Protein AF-A0A2L0N653-F1 (afdb_monomer)

Secondary structure (DSSP, 8-state):
--TT-HHHHHHHHHHHHHHTTTPPB--SSTTTSTTTTSTTSTTHHHHHHTT--HHHHHHHHHHHH-TTB-----SS-HHHHHHHHHHHTT-

Solvent-accessible surface area (backbone atoms only — not comparable to full-atom values): 5315 Å² total; per-residue (Å²): 111,72,90,81,38,74,72,59,50,50,54,52,53,51,47,51,60,24,51,80,65,77,36,77,37,66,50,78,58,67,57,76,57,74,45,42,36,33,87,92,17,83,36,22,63,59,10,60,76,73,74,49,51,20,53,56,44,51,53,52,53,50,44,65,72,36,93,36,40,49,72,59,53,74,86,88,42,78,66,41,52,55,55,54,57,56,49,57,81,74,100

pLDDT: mean 81.82, std 11.78, range [45.5, 95.5]

Foldseek 3Di:
DDPPPPVNVVLVVVVVVCQVVVAADEDDPQQNPPCCQPCPHVQNVVCVVVVHRSSVSSLLVQLVVGVRYQYDQPPPDPVSVVVSVVSNVVD

Radius of gyration: 13.24 Å; Cα contacts (8 Å, |Δi|>4): 96; chains: 1; bounding box: 26×31×31 Å

Nearest PDB structures (foldseek):
  1hw6-assembly1_A  TM=7.347E-01  e=1.388E-01  Corynebacterium sp.
  1zgd-assembly2_B  TM=6.376E-01  e=3.491E-01  Medicago sativa
  2vsf-assembly1_A  TM=3.276E-01  e=5.560E+00  Thermoplasma acidophilum

Sequence (91 aa):
MPAGSPVETAGDEVAGFTAERGIAFLPFLPIAVGGHAGADGPVAEVARVIGATPARTAQVWLLHRSPDVLPLPGTGSAGAWRRTWALRGSA

Mean predicted aligned error: 6.27 Å

Structure (mmCIF, N/CA/C/O backbone):
data_AF-A0A2L0N653-F1
#
_entry.id   AF-A0A2L0N653-F1
#
loop_
_atom_site.group_PDB
_atom_site.id
_atom_site.type_symbol
_atom_site.label_atom_id
_atom_site.label_alt_id
_atom_site.label_comp_id
_atom_site.label_asym_id
_atom_site.label_entity_id
_atom_site.label_seq_id
_atom_site.pdbx_PDB_ins_code
_atom_site.Cartn_x
_atom_site.Cartn_y
_atom_site.Cartn_z
_atom_site.occupancy
_atom_site.B_iso_or_equiv
_atom_site.auth_seq_id
_atom_site.auth_comp_id
_atom_site.auth_asym_id
_atom_site.auth_atom_id
_atom_site.pdbx_PDB_model_num
ATOM 1 N N . MET A 1 1 ? 8.789 -10.914 -10.443 1.00 45.50 1 MET A N 1
ATOM 2 C CA . MET A 1 1 ? 8.139 -12.192 -10.077 1.00 45.50 1 MET A CA 1
ATOM 3 C C . MET A 1 1 ? 6.761 -12.182 -10.715 1.00 45.50 1 MET A C 1
ATOM 5 O O . MET A 1 1 ? 6.232 -11.085 -10.849 1.00 45.50 1 MET A O 1
ATOM 9 N N . PRO A 1 2 ? 6.227 -13.311 -11.201 1.00 46.72 2 PRO A N 1
ATOM 10 C CA . PRO A 1 2 ? 4.872 -13.322 -11.741 1.00 46.72 2 PRO A CA 1
ATOM 11 C C . PRO A 1 2 ? 3.874 -13.015 -10.621 1.00 46.72 2 PRO A C 1
ATOM 13 O O . PRO A 1 2 ? 4.040 -13.535 -9.519 1.00 46.72 2 PRO A O 1
ATOM 16 N N . ALA A 1 3 ? 2.869 -12.192 -10.925 1.00 54.62 3 ALA A N 1
ATOM 17 C CA . ALA A 1 3 ? 1.764 -11.915 -10.016 1.00 54.62 3 ALA A CA 1
ATOM 18 C C . ALA A 1 3 ? 1.059 -13.230 -9.635 1.00 54.62 3 ALA A C 1
ATOM 20 O O . ALA A 1 3 ? 0.709 -14.021 -10.514 1.00 54.62 3 ALA A O 1
ATOM 21 N N . GLY A 1 4 ? 0.869 -13.460 -8.336 1.00 58.97 4 GLY A N 1
ATOM 22 C CA . GLY A 1 4 ? 0.249 -14.672 -7.789 1.00 58.97 4 GLY A CA 1
ATOM 23 C C . GLY A 1 4 ? 1.246 -15.724 -7.297 1.00 58.97 4 GLY A C 1
ATOM 24 O O . GLY A 1 4 ? 0.892 -16.895 -7.165 1.00 58.97 4 GLY A O 1
ATOM 25 N N . SER A 1 5 ? 2.499 -15.344 -7.035 1.00 62.44 5 SER A N 1
ATOM 26 C CA . SER A 1 5 ? 3.460 -16.258 -6.406 1.00 62.44 5 SER A CA 1
ATOM 27 C C . SER A 1 5 ? 3.048 -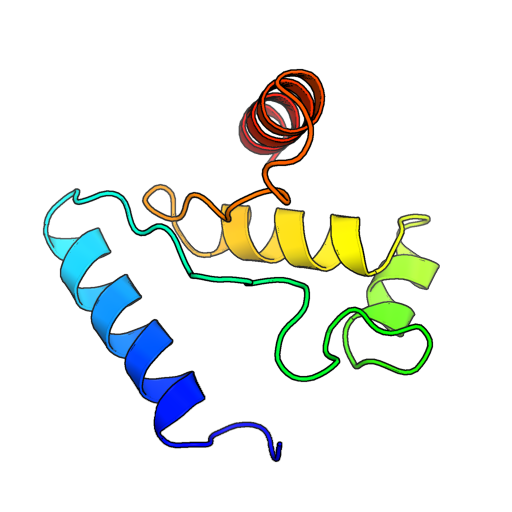16.603 -4.959 1.00 62.44 5 SER A C 1
ATOM 29 O O . SER A 1 5 ? 2.452 -15.761 -4.289 1.00 62.44 5 SER A O 1
ATOM 31 N N . PRO A 1 6 ? 3.419 -17.782 -4.415 1.00 56.41 6 PRO A N 1
ATOM 32 C CA . PRO A 1 6 ? 3.097 -18.155 -3.029 1.00 56.41 6 PRO A CA 1
ATOM 33 C C . PRO A 1 6 ? 3.559 -17.138 -1.972 1.00 56.41 6 PRO A C 1
ATOM 35 O O . PRO A 1 6 ? 2.961 -17.015 -0.909 1.00 56.41 6 PRO A O 1
ATOM 38 N N . VAL A 1 7 ? 4.627 -16.389 -2.267 1.00 59.69 7 VAL A N 1
ATOM 39 C CA . VAL A 1 7 ? 5.131 -15.307 -1.405 1.00 59.69 7 VAL A CA 1
ATOM 40 C C . VAL A 1 7 ? 4.211 -14.081 -1.442 1.00 59.69 7 VAL A C 1
ATOM 42 O O . VAL A 1 7 ? 4.032 -13.432 -0.415 1.00 59.69 7 VAL A O 1
ATOM 45 N N . GLU A 1 8 ? 3.608 -13.765 -2.592 1.00 64.81 8 GLU A N 1
ATOM 46 C CA . GLU A 1 8 ? 2.601 -12.700 -2.695 1.00 64.81 8 GLU A CA 1
ATOM 47 C C . GLU A 1 8 ? 1.293 -13.099 -2.011 1.00 64.81 8 GLU A C 1
ATOM 49 O O . GLU A 1 8 ? 0.737 -12.297 -1.263 1.00 64.81 8 GLU A O 1
ATOM 54 N N . THR A 1 9 ? 0.829 -14.340 -2.191 1.00 67.62 9 THR A N 1
ATOM 55 C CA . THR A 1 9 ? -0.426 -14.805 -1.577 1.00 67.62 9 THR A CA 1
ATOM 56 C C . THR A 1 9 ? -0.314 -14.964 -0.059 1.00 67.62 9 THR A C 1
ATOM 58 O O . THR A 1 9 ? -1.271 -14.671 0.650 1.00 67.62 9 THR A O 1
ATOM 61 N N . ALA A 1 10 ? 0.860 -15.334 0.469 1.00 75.81 10 ALA A N 1
ATOM 62 C CA . ALA A 1 10 ? 1.089 -15.405 1.915 1.00 75.81 10 ALA A CA 1
ATOM 63 C C . ALA A 1 10 ? 0.899 -14.045 2.615 1.00 75.81 10 ALA A C 1
ATOM 65 O O . ALA A 1 10 ? 0.408 -13.985 3.742 1.00 75.81 10 ALA A O 1
ATOM 66 N N . GLY A 1 11 ? 1.258 -12.939 1.952 1.00 82.94 11 GLY A N 1
ATOM 67 C CA . GLY A 1 11 ? 1.016 -11.595 2.484 1.00 82.94 11 GLY A CA 1
ATOM 68 C C . GLY A 1 11 ? -0.475 -11.283 2.630 1.00 82.94 11 GLY A C 1
ATOM 69 O O . GLY A 1 11 ? -0.882 -10.663 3.613 1.00 82.94 11 GLY A O 1
ATOM 70 N N . ASP A 1 12 ? -1.286 -11.758 1.688 1.00 84.88 12 ASP A N 1
ATOM 71 C CA . ASP A 1 12 ? -2.735 -11.561 1.679 1.00 84.88 12 ASP A CA 1
ATOM 72 C C . ASP A 1 12 ? -3.434 -12.381 2.769 1.00 84.88 12 ASP A C 1
ATOM 74 O O . ASP A 1 12 ? -4.322 -11.867 3.451 1.00 84.88 12 ASP A O 1
ATOM 78 N N . GLU A 1 13 ? -2.991 -13.619 2.998 1.00 89.50 13 GLU A N 1
ATOM 79 C CA . GLU A 1 13 ? -3.490 -14.464 4.090 1.00 89.50 13 GLU A CA 1
ATOM 80 C C . GLU A 1 13 ? -3.209 -13.841 5.465 1.00 89.50 13 GLU A C 1
ATOM 82 O O . GLU A 1 13 ? -4.105 -13.752 6.309 1.00 89.50 13 GLU A O 1
ATOM 87 N N . VAL A 1 14 ? -1.985 -13.343 5.686 1.00 89.88 14 VAL A N 1
ATOM 88 C CA . VAL A 1 14 ? -1.619 -12.668 6.943 1.00 89.88 14 VAL A CA 1
ATOM 89 C C . VAL A 1 14 ? -2.414 -11.372 7.119 1.00 89.88 14 VAL A C 1
ATOM 91 O O . VAL A 1 14 ? -2.881 -11.089 8.225 1.00 89.88 14 VAL A O 1
ATOM 94 N N . ALA A 1 15 ? -2.616 -10.600 6.048 1.00 88.94 15 ALA A N 1
ATOM 95 C CA . ALA A 1 15 ? -3.438 -9.393 6.087 1.00 88.94 15 ALA A CA 1
ATOM 96 C C . ALA A 1 15 ? -4.899 -9.703 6.467 1.00 88.94 15 ALA A C 1
ATOM 98 O O . ALA A 1 15 ? -5.477 -8.993 7.288 1.00 88.94 15 ALA A O 1
ATOM 99 N N . GLY A 1 16 ? -5.480 -10.784 5.936 1.00 91.25 16 GLY A N 1
ATOM 100 C CA . GLY A 1 16 ? -6.821 -11.239 6.318 1.00 91.25 16 GLY A CA 1
ATOM 101 C C . GLY A 1 16 ? -6.899 -11.663 7.787 1.00 91.25 16 GLY A C 1
ATOM 102 O O . GLY A 1 16 ? -7.733 -11.161 8.540 1.00 91.25 16 GLY A O 1
ATOM 103 N N . PHE A 1 17 ? -5.971 -12.519 8.227 1.00 92.69 17 PHE A N 1
ATOM 104 C CA . PHE A 1 17 ? -5.919 -13.014 9.608 1.00 92.69 17 PHE A CA 1
ATOM 105 C C . PHE A 1 17 ? -5.812 -11.887 10.644 1.00 92.69 17 PHE A C 1
ATOM 107 O O . PHE A 1 17 ? -6.446 -11.941 11.703 1.00 92.69 17 PHE A O 1
ATOM 114 N N . THR A 1 18 ? -4.976 -10.890 10.349 1.00 93.50 18 THR A N 1
ATOM 115 C CA . THR A 1 18 ? -4.723 -9.745 11.230 1.00 93.50 18 THR A CA 1
ATOM 116 C C . THR A 1 18 ? -5.908 -8.782 11.266 1.00 93.50 18 THR A C 1
ATOM 118 O O . THR A 1 18 ? -6.293 -8.364 12.360 1.00 93.50 18 THR A O 1
ATOM 121 N N . ALA A 1 19 ? -6.552 -8.527 10.122 1.00 92.00 19 ALA A N 1
ATOM 122 C CA . ALA A 1 19 ? -7.752 -7.694 10.037 1.00 92.00 19 ALA A CA 1
ATOM 123 C C . ALA A 1 19 ? -8.925 -8.265 10.854 1.00 92.00 19 ALA A C 1
ATOM 125 O O . ALA A 1 19 ? -9.565 -7.546 11.616 1.00 92.00 19 ALA A O 1
ATOM 126 N N . GLU A 1 20 ? -9.158 -9.581 10.795 1.00 93.88 20 GLU 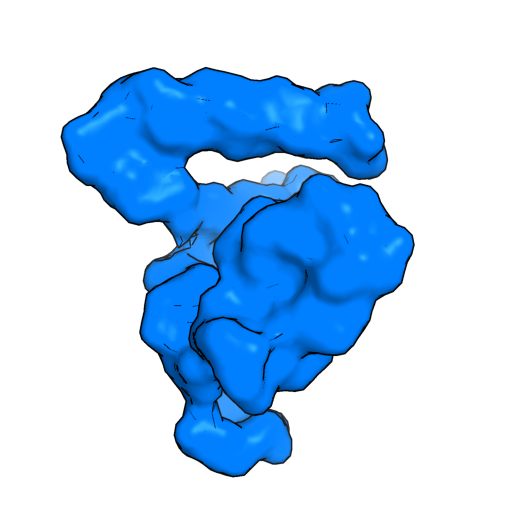A N 1
ATOM 127 C CA . GLU A 1 20 ? -10.188 -10.250 11.613 1.00 93.88 20 GLU A CA 1
ATOM 128 C C . GLU A 1 20 ? -9.980 -10.087 13.129 1.00 93.88 20 GLU A C 1
ATOM 130 O O . GLU A 1 20 ? -10.906 -10.292 13.914 1.00 93.88 20 GLU A O 1
ATOM 135 N N . ARG A 1 21 ? -8.756 -9.761 13.558 1.00 95.06 21 ARG A N 1
ATOM 136 C CA . ARG A 1 21 ? -8.343 -9.721 14.969 1.00 95.06 21 ARG A CA 1
ATOM 137 C C . ARG A 1 21 ? -7.997 -8.317 15.457 1.00 95.06 21 ARG A C 1
ATOM 139 O O . ARG A 1 21 ? -7.599 -8.179 16.612 1.00 95.06 21 ARG A O 1
ATOM 146 N N . GLY A 1 22 ? -8.128 -7.294 14.610 1.00 91.19 22 GLY A N 1
ATOM 147 C CA . GLY A 1 22 ? -7.717 -5.925 14.937 1.00 91.19 22 GLY A CA 1
ATOM 148 C C . GLY A 1 22 ? -6.218 -5.808 15.234 1.00 91.19 22 GLY A C 1
ATOM 149 O O . GLY A 1 22 ? -5.811 -5.052 16.116 1.00 91.19 22 GLY A O 1
ATOM 150 N N . ILE A 1 23 ? -5.393 -6.606 14.550 1.00 93.25 23 ILE A N 1
ATOM 151 C CA . ILE A 1 23 ? -3.932 -6.589 14.675 1.00 93.25 23 ILE A CA 1
ATOM 152 C C . ILE A 1 23 ? -3.367 -5.770 13.515 1.00 93.25 23 ILE A C 1
ATOM 154 O O . ILE A 1 23 ? -3.683 -6.034 12.362 1.00 93.25 23 ILE A O 1
ATOM 158 N N . ALA A 1 24 ? -2.484 -4.811 13.799 1.00 90.06 24 ALA A N 1
ATOM 159 C CA . ALA A 1 24 ? -1.835 -4.042 12.742 1.00 90.06 24 ALA A CA 1
ATOM 160 C C . ALA A 1 24 ? -0.896 -4.925 11.897 1.00 90.06 24 ALA A C 1
ATOM 162 O O . ALA A 1 24 ? -0.008 -5.596 12.431 1.00 90.06 24 ALA A O 1
ATOM 163 N N . PHE A 1 25 ? -1.045 -4.867 10.575 1.00 90.75 25 PHE A N 1
ATOM 164 C CA . PHE A 1 25 ? -0.186 -5.540 9.608 1.00 90.75 25 PHE A CA 1
ATOM 165 C C . PHE A 1 25 ? 0.777 -4.554 8.948 1.00 90.75 25 PHE A C 1
ATOM 167 O O . PHE A 1 25 ? 0.372 -3.600 8.280 1.00 90.75 25 PHE A O 1
ATOM 174 N N . LEU A 1 26 ? 2.076 -4.797 9.127 1.00 88.62 26 LEU A N 1
ATOM 175 C CA . LEU A 1 26 ? 3.147 -3.983 8.560 1.00 88.62 26 LEU A CA 1
ATOM 176 C C . LEU A 1 26 ? 3.851 -4.792 7.462 1.00 88.62 26 LEU A C 1
ATOM 178 O O . LEU A 1 26 ? 4.789 -5.534 7.769 1.00 88.62 26 LEU A O 1
ATOM 182 N N . PRO A 1 27 ? 3.424 -4.685 6.189 1.00 85.12 27 PRO A N 1
ATOM 183 C CA . PRO A 1 27 ? 4.070 -5.425 5.115 1.00 85.12 27 PRO A CA 1
ATOM 184 C C . PRO A 1 27 ? 5.521 -4.959 4.949 1.00 85.12 27 PRO A C 1
ATOM 186 O O . PRO A 1 27 ? 5.816 -3.760 4.960 1.00 85.12 27 PRO A O 1
ATOM 189 N N . PHE A 1 28 ? 6.435 -5.917 4.797 1.00 81.94 28 PHE A N 1
ATOM 190 C CA . PHE A 1 28 ? 7.861 -5.651 4.631 1.00 81.94 28 PHE A CA 1
ATOM 191 C C . PHE A 1 28 ? 8.181 -5.247 3.187 1.00 81.94 28 PHE A C 1
ATOM 193 O O . PHE A 1 28 ? 7.768 -5.918 2.247 1.00 81.94 28 PHE A O 1
ATOM 200 N N . LEU A 1 29 ? 8.932 -4.150 3.018 1.00 79.62 29 LEU A N 1
ATOM 201 C CA . LEU A 1 29 ? 9.309 -3.574 1.716 1.00 79.62 29 LEU A CA 1
ATOM 202 C C . LEU A 1 29 ? 8.156 -3.494 0.687 1.00 79.62 29 LEU A C 1
ATOM 204 O O . LEU A 1 29 ? 8.343 -3.857 -0.479 1.00 79.62 29 LEU A O 1
ATOM 208 N N . PRO A 1 30 ? 6.984 -2.950 1.062 1.00 78.75 30 PRO A N 1
ATOM 209 C CA . PRO A 1 30 ? 5.755 -3.118 0.286 1.00 78.75 30 PRO A CA 1
ATOM 210 C C . PRO A 1 30 ? 5.763 -2.395 -1.069 1.00 78.75 30 PRO A C 1
ATOM 212 O O . PRO A 1 30 ? 4.911 -2.640 -1.913 1.00 78.75 30 PRO A O 1
ATOM 215 N N . ILE A 1 31 ? 6.718 -1.485 -1.269 1.00 81.88 31 ILE A N 1
ATOM 216 C CA . ILE A 1 31 ? 6.873 -0.690 -2.492 1.00 81.88 31 ILE A CA 1
ATOM 217 C C . ILE A 1 31 ? 8.078 -1.160 -3.321 1.00 81.88 31 ILE A C 1
ATOM 219 O O . ILE A 1 31 ? 8.062 -1.070 -4.546 1.00 81.88 31 ILE A O 1
ATOM 223 N N . ALA A 1 32 ? 9.136 -1.643 -2.660 1.00 74.19 32 ALA A N 1
ATOM 224 C CA . ALA A 1 32 ? 10.407 -1.969 -3.307 1.00 74.19 32 ALA A CA 1
ATOM 225 C C . ALA A 1 32 ? 10.438 -3.394 -3.887 1.00 74.19 32 ALA A C 1
ATOM 227 O O . ALA A 1 32 ? 11.203 -3.664 -4.811 1.00 74.19 32 ALA A O 1
ATOM 228 N N . VAL A 1 33 ? 9.618 -4.310 -3.363 1.00 69.81 33 VAL A N 1
ATOM 229 C CA . VAL A 1 33 ? 9.586 -5.711 -3.805 1.00 69.81 33 VAL A CA 1
ATOM 230 C C . VAL A 1 33 ? 8.661 -5.887 -5.015 1.00 69.81 33 VAL A C 1
ATOM 232 O O . VAL A 1 33 ? 7.558 -5.348 -5.078 1.00 69.81 33 VAL A O 1
ATOM 235 N N . GLY A 1 34 ? 9.119 -6.660 -6.003 1.00 69.81 34 GLY A N 1
ATOM 236 C CA . GLY A 1 34 ? 8.301 -7.090 -7.145 1.00 69.81 34 GLY A CA 1
ATOM 237 C C . GLY A 1 34 ? 8.187 -6.094 -8.305 1.00 69.81 34 GLY A C 1
ATOM 238 O O . GLY A 1 34 ? 7.681 -6.473 -9.353 1.00 69.81 34 GLY A O 1
ATOM 239 N N . GLY A 1 35 ? 8.697 -4.863 -8.174 1.00 80.12 35 GLY A N 1
ATOM 240 C CA . GLY A 1 35 ? 8.730 -3.880 -9.270 1.00 80.12 35 GLY A CA 1
ATOM 241 C C . GLY A 1 35 ? 7.389 -3.195 -9.570 1.00 80.12 35 GLY A C 1
ATOM 242 O O . GLY A 1 35 ? 7.297 -2.427 -10.523 1.00 80.12 35 GLY A O 1
ATOM 243 N N . HIS A 1 36 ? 6.365 -3.419 -8.740 1.00 83.94 36 HIS A N 1
ATOM 244 C CA . HIS A 1 36 ? 5.007 -2.892 -8.923 1.00 83.94 36 HIS A CA 1
ATOM 245 C C . HIS A 1 36 ? 4.950 -1.365 -9.067 1.00 83.94 36 HIS A C 1
ATOM 247 O O . HIS A 1 36 ? 4.218 -0.841 -9.906 1.00 83.94 36 HIS A O 1
ATOM 253 N N . ALA A 1 37 ? 5.758 -0.665 -8.268 1.00 87.75 37 ALA A N 1
ATOM 254 C CA . ALA A 1 37 ? 5.889 0.790 -8.258 1.00 87.75 37 ALA A CA 1
ATOM 255 C C . ALA A 1 37 ? 7.092 1.302 -9.080 1.00 87.75 37 ALA A C 1
ATOM 257 O O . ALA A 1 37 ? 7.570 2.414 -8.850 1.00 87.75 37 ALA A O 1
ATOM 258 N N . GLY A 1 38 ? 7.620 0.492 -10.004 1.00 87.69 38 GLY A N 1
ATOM 259 C CA . GLY A 1 38 ? 8.618 0.932 -10.982 1.00 87.69 38 GLY A CA 1
ATOM 260 C C . GLY A 1 38 ? 8.019 1.864 -12.040 1.00 87.69 38 GLY A C 1
ATOM 261 O O . GLY A 1 38 ? 6.800 1.967 -12.159 1.00 87.69 38 GLY A O 1
ATOM 262 N N . ALA A 1 39 ? 8.875 2.527 -12.824 1.00 86.06 39 ALA A N 1
ATOM 263 C CA . ALA A 1 39 ? 8.447 3.429 -13.902 1.00 86.06 39 ALA A CA 1
ATOM 264 C C . ALA A 1 39 ? 7.584 2.726 -14.965 1.00 86.06 39 ALA A C 1
ATOM 266 O O . ALA A 1 39 ? 6.616 3.310 -15.436 1.00 86.06 39 ALA A O 1
ATOM 267 N N . ASP A 1 40 ? 7.889 1.459 -15.252 1.00 87.69 40 ASP A N 1
ATOM 268 C CA . ASP A 1 40 ? 7.128 0.599 -16.170 1.00 87.69 40 ASP A CA 1
ATOM 269 C C . ASP A 1 40 ? 6.274 -0.440 -15.416 1.00 87.69 40 ASP A C 1
ATOM 271 O O . ASP A 1 40 ? 5.822 -1.437 -15.978 1.00 87.69 40 ASP A O 1
ATOM 275 N N . GLY A 1 41 ? 6.099 -0.248 -14.105 1.00 87.38 41 GLY A N 1
ATOM 276 C CA . GLY A 1 41 ? 5.329 -1.147 -13.255 1.00 87.38 41 GLY A CA 1
ATOM 277 C C . GLY A 1 41 ? 3.816 -0.964 -13.430 1.00 87.38 41 GLY A C 1
ATOM 278 O O . GLY A 1 41 ? 3.361 0.095 -13.864 1.00 87.38 41 GLY A O 1
ATOM 279 N N . PRO A 1 42 ? 2.997 -1.949 -13.025 1.00 89.06 42 PRO A N 1
ATOM 280 C CA . PRO A 1 42 ? 1.535 -1.897 -13.140 1.00 89.06 42 PRO A CA 1
ATOM 281 C C . PRO A 1 42 ? 0.885 -0.686 -12.449 1.00 89.06 42 PRO A C 1
ATOM 283 O O . PRO A 1 42 ? -0.206 -0.272 -12.833 1.00 89.06 42 PRO A O 1
ATOM 286 N N . VAL A 1 43 ? 1.540 -0.090 -11.447 1.00 91.81 43 VAL A N 1
ATOM 287 C CA . VAL A 1 43 ? 1.027 1.097 -10.741 1.00 91.81 43 VAL A CA 1
ATOM 288 C C . VAL A 1 43 ? 1.297 2.398 -11.515 1.00 91.81 43 VAL A C 1
ATOM 290 O O . VAL A 1 43 ? 0.646 3.414 -11.260 1.00 91.81 43 VAL A O 1
ATOM 293 N N . ALA A 1 44 ? 2.236 2.394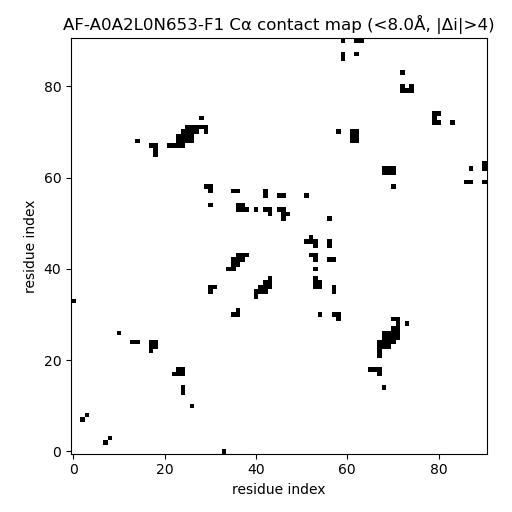 -12.467 1.00 93.44 44 ALA A N 1
ATOM 294 C CA . ALA A 1 44 ? 2.698 3.602 -13.145 1.00 93.44 44 ALA A CA 1
ATOM 295 C C . ALA A 1 44 ? 1.599 4.303 -13.950 1.00 93.44 44 ALA A C 1
ATOM 297 O O . ALA A 1 44 ? 1.487 5.528 -13.898 1.00 93.44 44 ALA A O 1
ATOM 298 N N . GLU A 1 45 ? 0.744 3.536 -14.625 1.00 94.06 45 GLU A N 1
ATOM 299 C CA . GLU A 1 45 ? -0.338 4.105 -15.430 1.00 94.06 45 GLU A CA 1
ATOM 300 C C . GLU A 1 45 ? -1.375 4.828 -14.560 1.00 94.06 45 GLU A C 1
ATOM 302 O O . GLU A 1 45 ? -1.751 5.966 -14.843 1.00 94.06 45 GLU A O 1
ATOM 307 N N . VAL A 1 46 ? -1.771 4.225 -13.435 1.00 94.25 46 VAL A N 1
ATOM 308 C CA . VAL A 1 46 ? -2.685 4.867 -12.477 1.00 94.25 46 VAL A CA 1
ATOM 309 C C . VAL A 1 46 ? -2.052 6.130 -11.900 1.00 94.25 46 VAL A C 1
ATOM 311 O O . VAL A 1 46 ? -2.705 7.168 -11.816 1.00 94.25 46 VAL A O 1
ATOM 314 N N . ALA A 1 47 ? -0.768 6.066 -11.541 1.00 95.00 47 ALA A N 1
ATOM 315 C CA . ALA A 1 47 ? -0.030 7.207 -11.015 1.00 95.00 47 ALA A CA 1
ATOM 316 C C . ALA A 1 47 ? -0.013 8.389 -11.998 1.00 95.00 47 ALA A C 1
ATOM 318 O O . ALA A 1 47 ? -0.241 9.527 -11.588 1.00 95.00 47 ALA A O 1
ATOM 319 N N . ARG A 1 48 ? 0.161 8.114 -13.297 1.00 95.50 48 ARG A N 1
ATOM 320 C CA . ARG A 1 48 ? 0.100 9.118 -14.366 1.00 95.50 48 ARG A CA 1
ATOM 321 C C . ARG A 1 48 ? -1.282 9.763 -14.467 1.00 95.50 48 ARG A C 1
ATOM 323 O O . ARG A 1 48 ? -1.363 10.985 -14.564 1.00 95.50 48 ARG A O 1
ATOM 330 N N . VAL A 1 49 ? -2.352 8.967 -14.416 1.00 95.38 49 VAL A N 1
ATOM 331 C CA . VAL A 1 49 ? -3.741 9.460 -14.492 1.00 95.38 49 VAL A CA 1
ATOM 332 C C . VAL A 1 49 ? -4.068 10.411 -13.339 1.00 95.38 49 VAL A C 1
ATOM 334 O O . VAL A 1 49 ? -4.706 11.437 -13.559 1.00 95.38 49 VAL A O 1
ATOM 337 N N . ILE A 1 50 ? -3.605 10.104 -12.124 1.00 94.06 50 ILE A N 1
ATOM 338 C CA . ILE A 1 50 ? -3.919 10.894 -10.920 1.00 94.06 50 ILE A CA 1
ATOM 339 C C . ILE A 1 50 ? -2.867 11.965 -10.583 1.00 94.06 50 ILE A C 1
ATOM 341 O O . ILE A 1 50 ? -2.984 12.635 -9.559 1.00 94.06 50 ILE A O 1
ATOM 345 N N . GLY A 1 51 ? -1.822 12.119 -11.404 1.00 95.00 51 GLY A N 1
ATOM 346 C CA . GLY A 1 51 ? -0.748 13.092 -11.172 1.00 95.00 51 GLY A CA 1
ATOM 347 C C . GLY A 1 51 ? 0.118 12.801 -9.935 1.00 95.00 51 GLY A C 1
ATOM 348 O O . GLY A 1 51 ? 0.570 13.730 -9.265 1.00 95.00 51 GLY A O 1
ATOM 349 N N . ALA A 1 52 ? 0.347 11.526 -9.607 1.00 93.38 52 ALA A N 1
ATOM 350 C CA . ALA A 1 52 ? 1.149 11.083 -8.463 1.00 93.38 52 ALA A CA 1
ATOM 351 C C . ALA A 1 52 ? 2.369 10.250 -8.899 1.00 93.38 52 ALA A C 1
ATOM 353 O O . ALA A 1 52 ? 2.518 9.881 -10.060 1.00 93.38 52 ALA A O 1
ATOM 354 N N . THR A 1 53 ? 3.266 9.936 -7.957 1.00 92.00 53 THR A N 1
ATOM 355 C CA . THR A 1 53 ? 4.373 9.000 -8.215 1.00 92.00 53 THR A CA 1
ATOM 356 C C . THR A 1 53 ? 3.910 7.553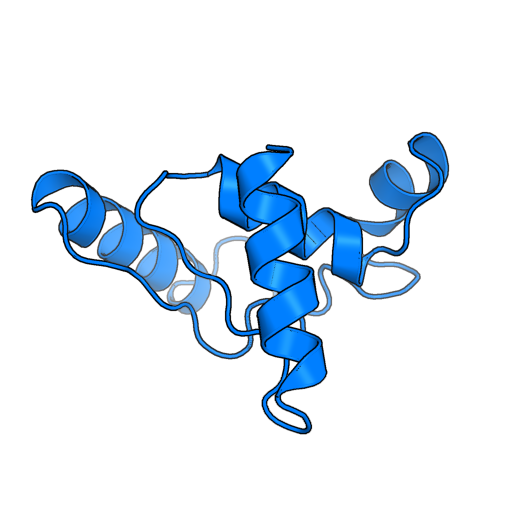 -8.014 1.00 92.00 53 THR A C 1
ATOM 358 O O . THR A 1 53 ? 3.107 7.314 -7.109 1.00 92.00 53 THR A O 1
ATOM 361 N N . PRO A 1 54 ? 4.445 6.562 -8.756 1.00 92.19 54 PRO A N 1
ATOM 362 C CA . PRO A 1 54 ? 4.055 5.158 -8.586 1.00 92.19 54 PRO A CA 1
ATOM 363 C C . PRO A 1 54 ? 4.212 4.658 -7.143 1.00 92.19 54 PRO A C 1
ATOM 365 O O . PRO A 1 54 ? 3.333 3.983 -6.614 1.00 92.19 54 PRO A O 1
ATOM 368 N N . ALA A 1 55 ? 5.286 5.072 -6.462 1.00 87.88 55 ALA A N 1
ATOM 369 C CA . ALA A 1 55 ? 5.514 4.757 -5.053 1.00 87.88 55 ALA A CA 1
ATOM 370 C C . ALA A 1 55 ? 4.422 5.322 -4.128 1.00 87.88 55 ALA A C 1
ATOM 372 O O . ALA A 1 55 ? 3.963 4.626 -3.223 1.00 87.88 55 ALA A O 1
ATOM 373 N N . ARG A 1 56 ? 3.982 6.568 -4.358 1.00 88.56 56 ARG A N 1
ATOM 374 C CA . ARG A 1 56 ? 2.911 7.193 -3.568 1.00 88.56 56 ARG A CA 1
ATOM 375 C C . ARG A 1 56 ? 1.562 6.538 -3.849 1.00 88.56 56 ARG A C 1
ATOM 377 O O . ARG A 1 56 ? 0.817 6.282 -2.911 1.00 88.56 56 ARG A O 1
ATOM 384 N N . THR A 1 57 ? 1.271 6.234 -5.109 1.00 91.94 57 THR A 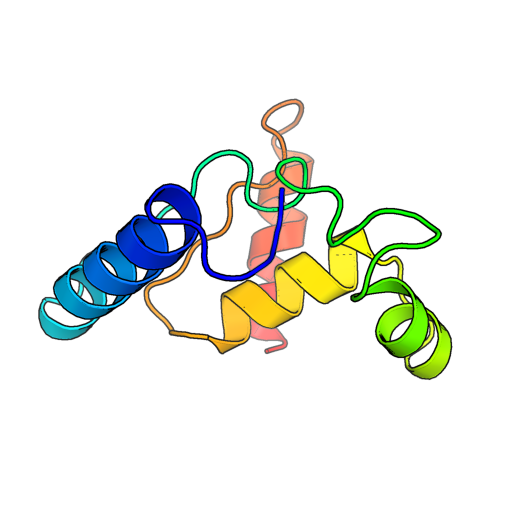N 1
ATOM 385 C CA . THR A 1 57 ? 0.040 5.544 -5.509 1.00 91.94 57 THR A CA 1
ATOM 386 C C . THR A 1 57 ? -0.043 4.155 -4.879 1.00 91.94 57 THR A C 1
ATOM 388 O O . THR A 1 57 ? -1.058 3.827 -4.273 1.00 91.94 57 THR A O 1
ATOM 391 N N . ALA A 1 58 ? 1.040 3.372 -4.926 1.00 90.38 58 ALA A N 1
ATOM 392 C CA . ALA A 1 58 ? 1.106 2.062 -4.278 1.00 90.38 58 ALA A CA 1
ATOM 393 C C . ALA A 1 58 ? 0.926 2.163 -2.754 1.00 90.38 58 ALA A C 1
ATOM 395 O O . ALA A 1 58 ? 0.206 1.367 -2.156 1.00 90.38 58 ALA A O 1
ATOM 396 N N . GLN A 1 59 ? 1.529 3.172 -2.119 1.00 87.62 59 GLN A N 1
ATOM 397 C CA . GLN A 1 59 ? 1.380 3.394 -0.683 1.00 87.62 59 GLN A CA 1
ATOM 398 C C . GLN A 1 59 ? -0.066 3.722 -0.284 1.00 87.62 59 GLN A C 1
ATOM 400 O O . GLN A 1 59 ? -0.570 3.162 0.687 1.00 87.62 59 GLN A O 1
ATOM 405 N N . VAL A 1 60 ? -0.735 4.607 -1.027 1.00 89.81 60 VAL A N 1
ATOM 406 C CA . VAL A 1 60 ? -2.143 4.965 -0.783 1.00 89.81 60 VAL A CA 1
ATOM 407 C C . VAL A 1 60 ? -3.060 3.771 -1.047 1.00 89.81 60 VAL A C 1
ATOM 409 O O . VAL A 1 60 ? -3.940 3.494 -0.239 1.00 89.81 60 VAL A O 1
ATOM 412 N N . TRP A 1 61 ? -2.810 3.003 -2.109 1.00 89.62 61 TRP A N 1
ATOM 413 C CA . TRP A 1 61 ? -3.562 1.780 -2.396 1.00 89.62 61 TRP A CA 1
ATOM 414 C C . TRP A 1 61 ? -3.493 0.768 -1.240 1.00 89.62 61 TRP A C 1
ATOM 416 O O . TRP A 1 61 ? -4.518 0.222 -0.838 1.00 89.62 61 TRP A O 1
ATOM 426 N N . LEU A 1 62 ? -2.312 0.575 -0.640 1.00 88.50 62 LEU A N 1
ATOM 427 C CA . LEU A 1 62 ? -2.148 -0.300 0.528 1.00 88.50 62 LEU A CA 1
ATOM 428 C C . LEU A 1 62 ? -2.909 0.204 1.758 1.00 88.50 62 LEU A C 1
ATOM 430 O O . LEU A 1 62 ? -3.503 -0.604 2.465 1.00 88.50 62 LEU A O 1
ATOM 434 N N . LEU A 1 63 ? -2.911 1.519 2.000 1.00 88.31 63 LEU A N 1
ATOM 435 C CA . LEU A 1 63 ? -3.663 2.134 3.100 1.00 88.31 63 LEU A CA 1
ATOM 436 C C . LEU A 1 63 ? -5.182 1.965 2.933 1.00 88.31 63 LEU A C 1
ATOM 438 O O . LEU A 1 63 ? -5.877 1.775 3.925 1.00 88.31 63 LEU A O 1
ATOM 442 N N . HIS A 1 64 ? -5.694 1.989 1.699 1.00 88.50 64 HIS A N 1
ATOM 443 C CA . HIS A 1 64 ? -7.114 1.734 1.426 1.00 88.50 64 HIS A CA 1
ATOM 444 C C . HIS A 1 64 ? -7.510 0.260 1.557 1.00 88.50 64 HIS A C 1
ATOM 446 O O . HIS A 1 64 ? -8.692 -0.036 1.717 1.00 88.50 64 HIS A O 1
ATOM 452 N N . ARG A 1 65 ? -6.559 -0.678 1.465 1.00 85.06 65 ARG A N 1
ATOM 453 C CA . ARG A 1 65 ? -6.871 -2.113 1.441 1.00 85.06 65 ARG A CA 1
ATOM 454 C C . ARG A 1 65 ? -7.495 -2.602 2.750 1.00 85.06 65 ARG A C 1
ATOM 456 O O . ARG A 1 65 ? -8.321 -3.509 2.729 1.00 85.06 65 ARG A O 1
ATOM 463 N N . SER A 1 66 ? -7.078 -2.040 3.880 1.00 84.12 66 SER A N 1
ATOM 464 C CA . SER A 1 66 ? -7.669 -2.310 5.191 1.00 84.12 66 SER A CA 1
ATOM 465 C C . SER A 1 66 ? -7.209 -1.256 6.2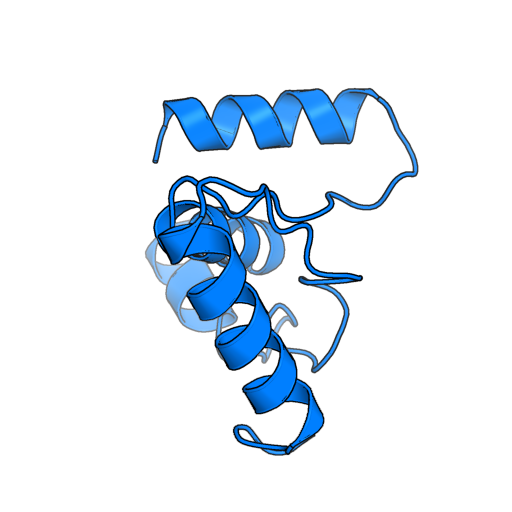06 1.00 84.12 66 SER A C 1
ATOM 467 O O . SER A 1 66 ? -6.063 -0.801 6.131 1.00 84.12 66 SER A O 1
ATOM 469 N N . PRO A 1 67 ? -8.054 -0.896 7.194 1.00 84.75 67 PRO A N 1
ATOM 470 C CA . PRO A 1 67 ? -7.653 -0.012 8.288 1.00 84.75 67 PRO A CA 1
ATOM 471 C C . PRO A 1 67 ? -6.494 -0.574 9.131 1.00 84.75 67 PRO A C 1
ATOM 473 O O . PRO A 1 67 ? -5.817 0.184 9.828 1.00 84.75 67 PRO A O 1
ATOM 476 N N . ASP A 1 68 ? -6.223 -1.871 9.078 1.00 88.31 68 ASP A N 1
ATOM 477 C CA . ASP A 1 68 ? -5.166 -2.485 9.882 1.00 88.31 68 ASP A CA 1
ATOM 478 C C . ASP A 1 68 ? -3.816 -2.516 9.154 1.00 88.31 68 ASP A C 1
ATOM 480 O O . ASP A 1 68 ? -2.789 -2.838 9.751 1.00 88.31 68 ASP A O 1
ATOM 484 N N . VAL A 1 69 ? -3.778 -2.121 7.877 1.00 89.25 69 VAL A N 1
ATOM 485 C CA . VAL A 1 69 ? -2.549 -2.091 7.078 1.00 89.25 69 VAL A CA 1
ATOM 486 C C . VAL A 1 69 ? -1.786 -0.790 7.320 1.00 89.25 69 VAL A C 1
ATOM 488 O O . VAL A 1 69 ? -2.286 0.315 7.103 1.00 89.25 69 VAL A O 1
ATOM 491 N N . LEU A 1 70 ? -0.522 -0.922 7.723 1.00 86.31 70 LEU A N 1
ATOM 492 C CA . LEU A 1 70 ? 0.411 0.189 7.889 1.00 86.31 70 LEU A CA 1
ATOM 493 C C . LEU A 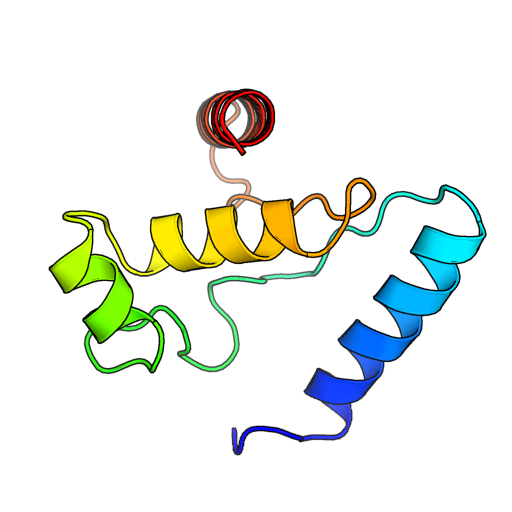1 70 ? 1.676 -0.070 7.053 1.00 86.31 70 LEU A C 1
ATOM 495 O O . LEU A 1 70 ? 2.631 -0.679 7.540 1.00 86.31 70 LEU A O 1
ATOM 499 N N . PRO A 1 71 ? 1.715 0.369 5.781 1.00 83.75 71 PRO A N 1
ATOM 500 C CA . PRO A 1 71 ? 2.851 0.106 4.913 1.00 83.75 71 PRO A CA 1
ATOM 501 C C . PRO A 1 71 ? 4.087 0.859 5.404 1.00 83.75 71 PRO A C 1
ATOM 503 O O . PRO A 1 71 ? 4.045 2.075 5.601 1.00 83.75 71 PRO A O 1
ATOM 506 N N . LEU A 1 72 ? 5.200 0.138 5.566 1.00 75.38 72 LEU A N 1
ATOM 507 C CA . LEU A 1 72 ? 6.469 0.717 6.000 1.00 75.38 72 LEU A CA 1
ATOM 508 C C . LEU A 1 72 ? 6.994 1.722 4.958 1.00 75.38 72 LEU A C 1
ATOM 510 O O . LEU A 1 72 ? 7.340 1.325 3.841 1.00 75.38 72 LEU A O 1
ATOM 514 N N . PRO A 1 73 ? 7.109 3.015 5.306 1.00 64.31 73 PRO A N 1
ATOM 515 C CA . PRO A 1 73 ? 7.753 3.998 4.455 1.00 64.31 73 PRO A CA 1
ATOM 516 C C . PRO A 1 73 ? 9.247 3.923 4.736 1.00 64.31 73 PRO A C 1
ATOM 518 O O . PRO A 1 73 ? 9.646 4.232 5.851 1.00 64.31 73 PRO A O 1
ATOM 521 N N . GLY A 1 74 ? 10.063 3.462 3.783 1.00 63.88 74 GLY A N 1
ATOM 522 C CA . GLY A 1 74 ? 11.514 3.242 3.943 1.00 63.88 74 GLY A CA 1
ATOM 523 C C . GLY A 1 74 ? 12.177 4.048 5.078 1.00 63.88 74 GLY A C 1
ATOM 524 O O . GLY A 1 74 ? 12.113 5.278 5.116 1.00 63.88 74 GLY A O 1
ATOM 525 N N . THR A 1 75 ? 12.791 3.344 6.030 1.00 60.69 75 THR A N 1
ATOM 526 C CA . THR A 1 75 ? 13.070 3.793 7.411 1.00 60.69 75 THR A CA 1
ATOM 527 C C . THR A 1 75 ? 14.177 4.845 7.576 1.00 60.69 75 THR A C 1
ATOM 529 O O . THR A 1 75 ? 14.618 5.104 8.692 1.00 60.69 75 THR A O 1
ATOM 532 N N . GLY A 1 76 ? 14.613 5.514 6.506 1.00 68.25 76 GLY A N 1
ATOM 533 C CA . GLY A 1 76 ? 15.746 6.448 6.543 1.00 68.25 76 GLY A CA 1
ATOM 534 C C . GLY A 1 76 ? 15.479 7.799 7.226 1.00 68.25 76 GLY A C 1
ATOM 535 O O . GLY A 1 76 ? 16.398 8.602 7.356 1.00 68.25 76 GLY A O 1
ATOM 536 N N . SER A 1 77 ? 14.238 8.109 7.627 1.00 73.94 77 SER A N 1
ATOM 537 C CA . SER A 1 77 ? 13.889 9.405 8.230 1.00 73.94 77 SER A CA 1
ATOM 538 C C . SER A 1 77 ? 12.569 9.370 9.004 1.00 73.94 77 SER A C 1
ATOM 540 O O . SER A 1 77 ? 11.548 8.913 8.490 1.00 73.94 77 SER A O 1
ATOM 542 N N . ALA A 1 78 ? 12.528 9.999 10.185 1.00 78.19 78 ALA A N 1
ATOM 543 C CA . ALA A 1 78 ? 11.280 10.274 10.910 1.00 78.19 78 ALA A CA 1
ATOM 544 C C . ALA A 1 78 ? 10.264 11.096 10.081 1.00 78.19 78 ALA A C 1
ATOM 546 O O . ALA A 1 78 ? 9.054 11.007 10.288 1.00 78.19 78 ALA A O 1
ATOM 547 N N . GLY A 1 79 ? 10.734 11.888 9.110 1.00 82.50 79 GLY A N 1
ATOM 548 C CA . GLY A 1 79 ? 9.866 12.632 8.197 1.00 82.50 79 GLY A CA 1
ATOM 549 C C . GLY A 1 79 ? 9.071 11.734 7.242 1.00 82.50 79 GLY A C 1
ATOM 550 O O . GLY A 1 79 ? 7.955 12.093 6.866 1.00 82.50 79 GLY A O 1
ATOM 551 N N . ALA A 1 80 ? 9.601 10.562 6.877 1.00 77.62 80 ALA A N 1
ATOM 552 C CA . ALA A 1 80 ? 8.899 9.599 6.025 1.00 77.62 80 ALA A CA 1
ATOM 553 C C . ALA A 1 80 ? 7.659 9.021 6.729 1.00 77.62 80 ALA A C 1
ATOM 555 O O . ALA A 1 80 ? 6.591 8.906 6.122 1.00 77.62 80 ALA A O 1
ATOM 556 N N . TRP A 1 81 ? 7.768 8.769 8.035 1.00 77.62 81 TRP A N 1
ATOM 557 C CA . TRP A 1 81 ? 6.651 8.334 8.871 1.00 77.62 81 TRP A CA 1
ATOM 558 C C . TRP A 1 81 ? 5.539 9.377 8.944 1.00 77.62 81 TRP A C 1
ATOM 560 O O . TRP A 1 81 ? 4.386 9.052 8.677 1.00 77.62 81 TRP A O 1
ATOM 570 N N . ARG A 1 82 ? 5.872 10.646 9.218 1.00 82.75 82 ARG A N 1
ATOM 571 C CA . ARG A 1 82 ? 4.871 11.728 9.281 1.00 82.75 82 ARG A CA 1
ATOM 572 C C . ARG A 1 82 ? 4.072 11.873 7.985 1.00 82.75 82 ARG A C 1
ATOM 574 O O . A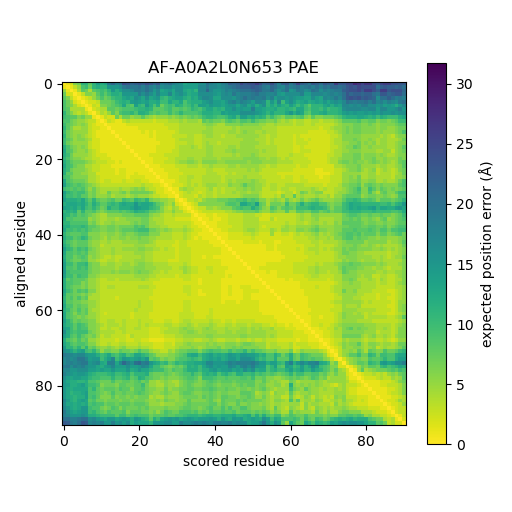RG A 1 82 ? 2.854 12.004 8.036 1.00 82.75 82 ARG A O 1
ATOM 581 N N . ARG A 1 83 ? 4.737 11.810 6.826 1.00 80.12 83 ARG A N 1
ATOM 582 C CA . ARG A 1 83 ? 4.056 11.880 5.521 1.00 80.12 83 ARG A CA 1
ATOM 583 C C . ARG A 1 83 ? 3.115 10.700 5.290 1.00 80.12 83 ARG A C 1
ATOM 585 O O . ARG A 1 83 ? 2.026 10.895 4.771 1.00 80.12 83 ARG A O 1
ATOM 592 N N . THR A 1 84 ? 3.514 9.504 5.708 1.00 75.94 84 THR A N 1
ATOM 593 C CA . THR A 1 84 ? 2.691 8.292 5.576 1.00 75.94 84 THR A CA 1
ATOM 594 C C . THR A 1 84 ? 1.448 8.357 6.454 1.00 75.94 84 THR A C 1
ATOM 596 O O . THR A 1 84 ? 0.353 8.063 5.989 1.00 75.94 84 THR A O 1
ATOM 599 N N . TRP A 1 85 ? 1.593 8.837 7.690 1.00 77.56 85 TRP A N 1
ATOM 600 C CA . TRP A 1 85 ? 0.459 9.079 8.582 1.00 77.56 85 TRP A CA 1
ATOM 601 C C . TRP A 1 85 ? -0.513 10.126 8.033 1.00 77.56 85 TRP A C 1
ATOM 603 O O . TRP A 1 85 ? -1.722 9.934 8.120 1.00 77.56 85 TRP A O 1
ATOM 613 N N . ALA A 1 86 ? -0.007 11.194 7.412 1.00 82.69 86 ALA A N 1
ATOM 614 C CA . ALA A 1 86 ? -0.859 12.197 6.777 1.00 82.69 86 ALA A CA 1
ATOM 615 C C . ALA A 1 86 ? -1.699 11.613 5.624 1.00 82.69 86 ALA A C 1
ATOM 617 O O . ALA A 1 86 ? -2.864 11.977 5.478 1.00 82.69 86 ALA A O 1
ATOM 618 N N . LEU A 1 87 ? -1.148 10.674 4.840 1.00 78.88 87 LEU A N 1
ATOM 619 C CA . LEU A 1 87 ? -1.899 10.002 3.770 1.00 78.88 87 LEU A CA 1
ATOM 620 C C . LEU A 1 87 ? -3.084 9.204 4.311 1.00 78.88 87 LEU A C 1
ATOM 622 O O . LEU A 1 87 ? -4.132 9.195 3.680 1.00 78.88 87 LEU A O 1
ATOM 626 N N . ARG A 1 88 ? -2.952 8.585 5.488 1.00 77.81 88 ARG A N 1
ATOM 627 C CA . ARG A 1 88 ? -4.036 7.794 6.077 1.00 77.81 88 ARG A CA 1
ATOM 628 C C . ARG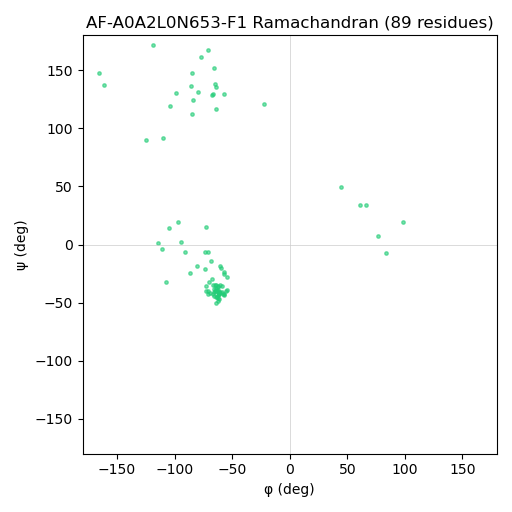 A 1 88 ? -5.250 8.631 6.478 1.00 77.81 88 ARG A C 1
ATOM 630 O O . ARG A 1 88 ? -6.366 8.165 6.335 1.00 77.81 88 ARG A O 1
ATOM 637 N N . GLY A 1 89 ? -5.049 9.862 6.945 1.00 73.44 89 GLY A N 1
ATOM 638 C CA . GLY A 1 89 ? -6.166 10.781 7.201 1.00 73.44 89 GLY A CA 1
ATOM 639 C C . GLY A 1 89 ? -6.842 11.306 5.926 1.00 73.44 89 GLY A C 1
ATOM 640 O O . GLY A 1 89 ? -7.831 12.022 6.023 1.00 73.44 89 GLY A O 1
ATOM 641 N N . SER A 1 90 ? -6.282 10.995 4.754 1.00 65.44 90 SER A N 1
ATOM 642 C CA . SER A 1 90 ? -6.737 11.461 3.438 1.00 65.44 90 SER A CA 1
ATOM 643 C C . SER A 1 90 ? -7.333 10.339 2.574 1.00 65.44 90 SER A C 1
ATOM 645 O O . SER A 1 90 ? -7.741 10.616 1.447 1.00 65.44 90 SER A O 1
ATOM 647 N N . ALA A 1 91 ? -7.295 9.098 3.066 1.00 58.19 91 ALA A N 1
ATOM 648 C CA . ALA A 1 91 ? -7.718 7.869 2.397 1.00 58.19 91 ALA A CA 1
ATOM 649 C C . ALA A 1 91 ? -9.028 7.345 3.009 1.00 58.19 91 ALA A C 1
ATOM 651 O O . ALA A 1 91 ? -9.283 7.657 4.192 1.00 58.19 91 ALA A O 1
#